Protein AF-K1SZR3-F1 (afdb_monomer_lite)

Radius of gyration: 11.65 Å; chains: 1; bounding box: 30×25×29 Å

Secondary structure (DSSP, 8-state):
-TTT-STTTHHHHHHHHHT----SHHHHHHHHHHHHHHHHH-HHHHHHHHHH--S-HHHHHHHHHHHHH-TTS-HHHHHHHHHT--

Organism: NCBI:txid408170

Structure (mmCIF, N/CA/C/O backbone):
data_AF-K1SZR3-F1
#
_entry.id   AF-K1SZR3-F1
#
loop_
_atom_site.group_PDB
_atom_site.id
_atom_site.type_symbol
_atom_site.label_atom_id
_atom_site.label_alt_id
_atom_site.label_comp_id
_atom_site.label_asym_id
_atom_site.label_entity_id
_atom_site.label_seq_id
_atom_site.pdbx_PDB_ins_code
_atom_site.Cartn_x
_atom_site.Cartn_y
_atom_site.Cartn_z
_atom_site.occupancy
_atom_site.B_iso_or_equiv
_atom_site.auth_seq_id
_atom_site.auth_comp_id
_atom_site.auth_asym_id
_atom_site.auth_atom_id
_atom_site.pdbx_PDB_model_num
ATOM 1 N N . MET A 1 1 ? 1.170 -3.091 -11.534 1.00 71.44 1 MET A N 1
ATOM 2 C CA . MET A 1 1 ? 0.653 -4.124 -10.609 1.00 71.44 1 MET A CA 1
ATOM 3 C C . MET A 1 1 ? -0.468 -4.987 -11.188 1.00 71.44 1 MET A C 1
ATOM 5 O O . MET A 1 1 ? -0.382 -6.190 -11.024 1.00 71.44 1 MET A O 1
ATOM 9 N N . ARG A 1 2 ? -1.483 -4.455 -11.897 1.00 72.62 2 ARG A N 1
ATOM 10 C CA . ARG A 1 2 ? -2.661 -5.242 -12.349 1.00 72.62 2 ARG A CA 1
ATOM 11 C C . ARG A 1 2 ? -2.364 -6.590 -13.035 1.00 72.62 2 ARG A C 1
ATOM 1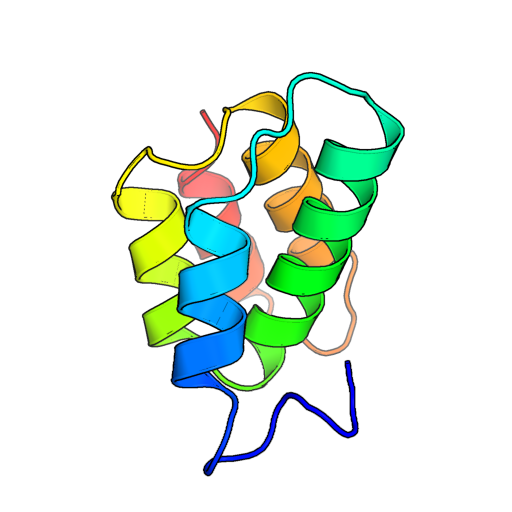3 O O . ARG A 1 2 ? -3.122 -7.524 -12.816 1.00 72.62 2 ARG A O 1
ATOM 20 N N . TYR A 1 3 ? -1.305 -6.672 -13.841 1.00 81.81 3 TYR A N 1
ATOM 21 C CA . TYR A 1 3 ? -0.926 -7.889 -14.576 1.00 81.81 3 TYR A CA 1
ATOM 22 C C . TYR A 1 3 ? -0.111 -8.902 -13.758 1.00 81.81 3 TYR A C 1
ATOM 24 O O . TYR A 1 3 ? -0.030 -10.050 -14.159 1.00 81.81 3 TYR A O 1
ATOM 32 N N . LEU A 1 4 ? 0.487 -8.472 -12.642 1.00 81.56 4 LEU A N 1
ATOM 33 C CA . LEU A 1 4 ? 1.344 -9.302 -11.784 1.00 81.56 4 LEU A CA 1
ATOM 34 C C . LEU A 1 4 ? 0.639 -9.706 -10.481 1.00 81.56 4 LEU A C 1
ATOM 36 O O . LEU A 1 4 ? 0.975 -10.710 -9.878 1.00 81.56 4 LEU A O 1
ATOM 40 N N . LEU A 1 5 ? -0.369 -8.943 -10.048 1.00 87.00 5 LEU A N 1
ATOM 41 C CA . LEU A 1 5 ? -1.248 -9.321 -8.942 1.00 87.00 5 LEU A CA 1
ATOM 42 C C . LEU A 1 5 ? -2.371 -10.240 -9.445 1.00 87.00 5 LEU A C 1
ATOM 44 O O . LEU A 1 5 ? -3.536 -9.825 -9.529 1.00 87.00 5 LEU A O 1
ATOM 48 N N . THR A 1 6 ? -1.989 -11.449 -9.836 1.00 90.06 6 THR A N 1
ATOM 49 C CA . THR A 1 6 ? -2.860 -12.583 -10.178 1.00 90.06 6 THR A CA 1
ATOM 50 C C . THR A 1 6 ? -2.649 -13.699 -9.160 1.00 90.06 6 THR A C 1
ATOM 52 O O . THR A 1 6 ? -1.657 -13.677 -8.439 1.00 90.06 6 THR A O 1
ATOM 55 N N . ASP A 1 7 ? -3.543 -14.682 -9.111 1.00 87.56 7 ASP A N 1
ATOM 56 C CA . ASP A 1 7 ? -3.417 -15.809 -8.172 1.00 87.56 7 ASP A CA 1
ATOM 57 C C . ASP A 1 7 ? -2.128 -16.623 -8.397 1.00 87.56 7 ASP A C 1
ATOM 59 O O . ASP A 1 7 ? -1.613 -17.234 -7.470 1.00 87.56 7 ASP A O 1
ATOM 63 N N . GLU A 1 8 ? -1.584 -16.590 -9.618 1.00 91.44 8 GLU A N 1
ATOM 64 C CA . GLU A 1 8 ? -0.345 -17.280 -9.993 1.00 91.44 8 GLU A CA 1
ATOM 65 C C . GLU A 1 8 ? 0.920 -16.582 -9.471 1.00 91.44 8 GLU A C 1
ATOM 67 O O . GLU A 1 8 ? 1.861 -17.256 -9.073 1.00 91.44 8 GLU A O 1
ATOM 72 N N . PHE A 1 9 ? 0.951 -15.244 -9.455 1.00 91.38 9 PHE A N 1
ATOM 73 C CA . PHE A 1 9 ? 2.173 -14.476 -9.165 1.00 91.38 9 PHE A CA 1
ATOM 74 C C . PHE A 1 9 ? 2.075 -13.599 -7.911 1.00 91.38 9 PHE A C 1
ATOM 76 O O . PHE A 1 9 ? 3.073 -13.019 -7.488 1.00 91.38 9 PHE A O 1
ATOM 83 N N . GLY A 1 10 ? 0.889 -13.453 -7.318 1.00 91.75 10 GLY A N 1
ATOM 84 C CA . GLY A 1 10 ? 0.633 -12.497 -6.240 1.00 91.75 10 GLY A CA 1
ATOM 85 C C . GLY A 1 10 ? 1.496 -12.735 -5.004 1.00 91.75 10 GLY A C 1
ATOM 86 O O . GLY A 1 10 ? 2.079 -11.786 -4.480 1.00 91.75 10 GLY A O 1
ATOM 87 N N . GLU A 1 11 ? 1.625 -13.993 -4.588 1.00 93.75 11 GLU A N 1
ATOM 88 C CA . GLU A 1 11 ? 2.459 -14.393 -3.449 1.00 93.75 11 GLU A CA 1
ATOM 89 C C . GLU A 1 11 ? 3.940 -14.073 -3.684 1.00 93.75 11 GLU A C 1
ATOM 91 O O . GLU A 1 11 ? 4.571 -13.411 -2.854 1.00 93.75 11 GLU A O 1
ATOM 96 N N . ASP A 1 12 ? 4.470 -14.445 -4.851 1.00 94.94 12 ASP A N 1
ATOM 97 C CA . ASP A 1 12 ? 5.861 -14.181 -5.230 1.00 94.94 12 ASP A CA 1
ATOM 98 C C . ASP A 1 12 ? 6.145 -12.679 -5.297 1.00 94.94 12 ASP A C 1
ATOM 100 O O . ASP A 1 12 ? 7.153 -12.198 -4.778 1.00 94.94 12 ASP A O 1
ATOM 104 N N . VAL A 1 13 ? 5.229 -11.906 -5.885 1.00 96.12 13 VAL A N 1
ATOM 105 C CA . VAL A 1 13 ? 5.340 -10.445 -5.950 1.00 96.12 13 VAL A CA 1
ATOM 106 C C . VAL A 1 13 ? 5.407 -9.851 -4.548 1.00 96.12 13 VAL A C 1
ATOM 108 O O . VAL A 1 13 ? 6.258 -9.000 -4.295 1.00 96.12 13 VAL A O 1
ATOM 111 N N . ILE A 1 14 ? 4.541 -10.277 -3.627 1.00 96.81 14 ILE A N 1
ATOM 112 C CA . ILE A 1 14 ? 4.533 -9.744 -2.259 1.00 96.81 14 ILE A CA 1
ATOM 113 C C . ILE A 1 14 ? 5.796 -10.162 -1.502 1.00 96.81 14 ILE A C 1
ATOM 115 O O . ILE A 1 14 ? 6.383 -9.328 -0.815 1.00 96.81 14 ILE A O 1
ATOM 119 N N . SER A 1 15 ? 6.263 -11.399 -1.683 1.00 96.56 15 SER A N 1
ATOM 120 C CA . SER A 1 15 ? 7.527 -11.871 -1.110 1.00 96.56 15 SER A CA 1
ATOM 121 C C . SER A 1 15 ? 8.724 -11.051 -1.599 1.00 96.56 15 SER A C 1
ATOM 123 O O . SER A 1 15 ? 9.576 -10.663 -0.799 1.00 96.56 15 SER A O 1
ATOM 125 N N . ILE A 1 16 ? 8.768 -10.704 -2.888 1.00 96.69 16 ILE A N 1
ATOM 126 C CA . ILE A 1 16 ? 9.804 -9.820 -3.432 1.00 96.69 16 ILE A CA 1
ATOM 127 C C . ILE A 1 16 ? 9.722 -8.442 -2.768 1.00 96.69 16 ILE A C 1
ATOM 129 O O . ILE A 1 16 ? 10.733 -7.949 -2.277 1.00 96.69 16 ILE A O 1
ATOM 133 N N . LEU A 1 17 ? 8.533 -7.831 -2.712 1.00 96.94 17 LEU A N 1
ATOM 134 C CA . LEU A 1 17 ? 8.340 -6.501 -2.116 1.00 96.94 17 LEU A CA 1
ATOM 135 C C . LEU A 1 17 ? 8.764 -6.437 -0.646 1.00 96.94 17 LEU A C 1
ATOM 137 O O . LEU A 1 17 ? 9.330 -5.433 -0.224 1.00 96.94 17 LEU A O 1
ATOM 141 N N . GLU A 1 18 ? 8.498 -7.497 0.115 1.00 97.12 18 GLU A N 1
ATOM 142 C CA . GLU A 1 18 ? 8.868 -7.620 1.526 1.00 97.12 18 GLU A CA 1
ATOM 143 C C . GLU A 1 18 ? 10.388 -7.570 1.756 1.00 97.12 18 GLU A C 1
ATOM 145 O O . GLU A 1 18 ? 10.826 -7.123 2.813 1.00 97.12 18 GLU A O 1
ATOM 150 N N . ASN A 1 19 ? 11.186 -7.988 0.768 1.00 96.12 19 ASN A N 1
ATOM 151 C CA . ASN A 1 19 ? 12.638 -8.146 0.889 1.00 96.12 19 ASN A CA 1
ATOM 152 C C . ASN A 1 19 ? 13.450 -7.099 0.102 1.00 96.12 19 ASN A C 1
ATOM 154 O O . ASN A 1 19 ? 14.674 -7.209 0.013 1.00 96.12 19 ASN A O 1
ATOM 158 N N . ILE A 1 20 ? 12.805 -6.090 -0.493 1.00 96.50 20 ILE A N 1
ATOM 159 C CA . ILE A 1 20 ? 13.509 -5.004 -1.189 1.00 96.50 20 ILE A CA 1
ATOM 160 C C . ILE A 1 20 ? 14.126 -4.037 -0.173 1.00 96.50 20 ILE A C 1
ATOM 162 O O . ILE A 1 20 ? 13.431 -3.495 0.687 1.00 96.50 20 ILE A O 1
ATOM 166 N N . ASP A 1 21 ? 15.416 -3.741 -0.344 1.00 94.56 21 ASP A N 1
ATOM 167 C CA . ASP A 1 21 ? 16.078 -2.650 0.371 1.00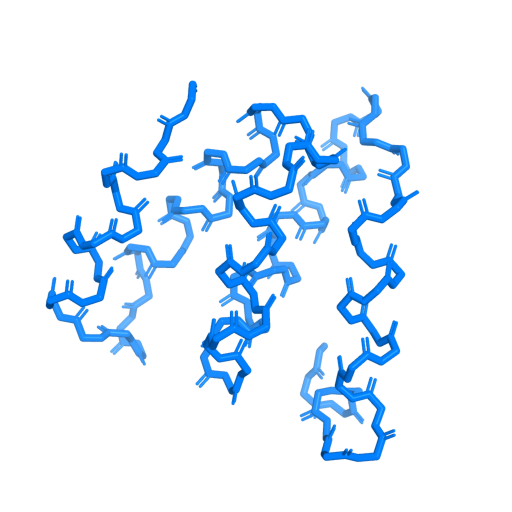 94.56 21 ASP A CA 1
ATOM 168 C C . ASP A 1 21 ? 15.485 -1.297 -0.049 1.00 94.56 21 ASP A C 1
ATOM 170 O O . ASP A 1 21 ? 15.615 -0.852 -1.192 1.00 94.56 21 ASP A O 1
ATOM 174 N N . CYS A 1 22 ? 14.818 -0.646 0.899 1.00 95.19 22 CYS A N 1
ATOM 175 C CA . CYS A 1 22 ? 14.112 0.614 0.706 1.00 95.19 22 CYS A CA 1
ATOM 176 C C . CYS A 1 22 ? 14.911 1.839 1.182 1.00 95.19 22 CYS A C 1
ATOM 178 O O . CYS A 1 22 ? 14.322 2.901 1.386 1.00 95.19 22 CYS A O 1
ATOM 180 N N . THR A 1 23 ? 16.236 1.721 1.335 1.00 92.12 23 THR A N 1
ATOM 181 C CA . THR A 1 23 ? 17.118 2.831 1.748 1.00 92.12 23 THR A CA 1
ATOM 182 C C . THR A 1 23 ? 16.964 4.062 0.846 1.00 92.12 23 THR A C 1
ATOM 184 O O . THR A 1 23 ? 16.923 5.196 1.326 1.00 92.12 23 THR A O 1
ATOM 187 N N . GLU A 1 24 ? 16.814 3.850 -0.463 1.00 95.38 24 GLU A N 1
ATOM 188 C CA . GLU A 1 24 ? 16.605 4.926 -1.430 1.00 95.38 24 GLU A CA 1
ATOM 189 C C . GLU A 1 24 ? 15.136 5.368 -1.495 1.00 95.38 24 GLU A C 1
ATOM 191 O O . GLU A 1 24 ? 14.217 4.564 -1.675 1.00 95.38 24 GLU A O 1
ATOM 196 N N . TYR A 1 25 ? 14.904 6.684 -1.449 1.00 93.38 25 TYR A N 1
ATOM 197 C CA . TYR A 1 25 ? 13.563 7.277 -1.339 1.00 93.38 25 TYR A CA 1
ATOM 198 C C . TYR A 1 25 ? 12.558 6.764 -2.383 1.00 93.38 25 TYR A C 1
ATOM 200 O O . TYR A 1 25 ? 11.410 6.443 -2.062 1.00 93.38 25 TYR A O 1
ATOM 208 N N . TYR A 1 26 ? 12.972 6.707 -3.651 1.00 97.31 26 TYR A N 1
ATOM 209 C CA . TYR A 1 26 ? 12.088 6.284 -4.737 1.00 97.31 26 TYR A CA 1
ATOM 210 C C . TYR A 1 26 ? 11.827 4.779 -4.726 1.00 97.31 26 TYR A C 1
ATOM 212 O O . TYR A 1 26 ? 10.746 4.364 -5.146 1.00 97.31 26 TYR A O 1
ATOM 220 N N . VAL A 1 27 ? 12.760 3.982 -4.200 1.00 97.00 27 VAL A N 1
ATOM 221 C CA . VAL A 1 27 ? 12.568 2.540 -4.016 1.00 97.00 27 VAL A CA 1
ATOM 222 C C . VAL A 1 27 ? 11.515 2.307 -2.939 1.00 97.00 27 VAL A C 1
ATOM 224 O O . VAL A 1 27 ? 10.488 1.692 -3.228 1.00 97.00 27 VAL A O 1
ATOM 227 N N . GLY A 1 28 ? 11.676 2.914 -1.759 1.00 97.56 28 GLY A N 1
ATOM 228 C CA . GLY A 1 28 ? 10.672 2.835 -0.694 1.00 97.56 28 GLY A CA 1
ATOM 229 C C . GLY A 1 28 ? 9.300 3.349 -1.140 1.00 97.56 28 GLY A C 1
ATOM 230 O O . GLY A 1 28 ? 8.266 2.748 -0.864 1.00 97.56 28 GLY A O 1
ATOM 231 N N . MET A 1 29 ? 9.244 4.422 -1.932 1.00 97.69 29 MET A N 1
ATOM 232 C CA . MET A 1 29 ? 7.972 4.913 -2.470 1.00 97.69 29 MET A CA 1
ATOM 233 C C . MET A 1 29 ? 7.320 3.950 -3.475 1.00 97.69 29 MET A C 1
ATOM 235 O O . MET A 1 29 ? 6.091 3.812 -3.463 1.00 97.69 29 MET A O 1
ATOM 239 N N . ALA A 1 30 ? 8.110 3.293 -4.328 1.00 97.81 30 ALA A N 1
ATOM 240 C CA . ALA A 1 30 ? 7.615 2.286 -5.261 1.00 97.81 30 ALA A CA 1
ATOM 241 C C . ALA A 1 30 ? 7.068 1.063 -4.512 1.00 97.81 30 ALA A C 1
ATOM 243 O O . ALA A 1 30 ? 5.944 0.639 -4.788 1.00 97.81 30 ALA A O 1
ATOM 244 N N . VAL A 1 31 ? 7.805 0.568 -3.513 1.00 98.06 31 VAL A N 1
ATOM 245 C CA . VAL A 1 31 ? 7.375 -0.539 -2.645 1.00 98.06 31 VAL A CA 1
ATOM 246 C C . VAL A 1 31 ? 6.106 -0.169 -1.881 1.00 98.06 31 VAL A C 1
ATOM 248 O O . VAL A 1 31 ? 5.139 -0.927 -1.894 1.00 98.06 31 VAL A O 1
ATOM 251 N N . ALA A 1 32 ? 6.035 1.033 -1.307 1.00 98.19 32 ALA A N 1
ATOM 252 C CA . ALA A 1 32 ? 4.847 1.503 -0.599 1.00 98.19 32 ALA A CA 1
ATOM 253 C C . ALA A 1 32 ? 3.595 1.543 -1.492 1.00 98.19 32 ALA A C 1
ATOM 255 O O . ALA A 1 32 ? 2.499 1.181 -1.061 1.00 98.19 32 ALA A O 1
ATOM 256 N N . TRP A 1 33 ? 3.734 1.995 -2.742 1.00 97.62 33 TRP A N 1
ATOM 257 C CA . TRP A 1 33 ? 2.623 1.994 -3.697 1.00 97.62 33 TRP A CA 1
ATOM 258 C C . TRP A 1 33 ? 2.235 0.575 -4.116 1.00 97.62 33 TRP A C 1
ATOM 260 O O . TRP A 1 33 ? 1.049 0.257 -4.176 1.00 97.62 33 TRP A O 1
ATOM 270 N N . ALA A 1 34 ? 3.225 -0.286 -4.350 1.00 97.75 34 ALA A N 1
ATOM 271 C CA . ALA A 1 34 ? 3.009 -1.678 -4.707 1.00 97.75 34 ALA A CA 1
ATOM 272 C C . ALA A 1 34 ? 2.262 -2.435 -3.597 1.00 97.75 34 ALA A C 1
ATOM 274 O O . ALA A 1 34 ? 1.222 -3.021 -3.883 1.00 97.75 34 ALA A O 1
ATOM 275 N N . LEU A 1 35 ? 2.700 -2.332 -2.336 1.00 97.88 35 LEU A N 1
ATOM 276 C CA . LEU A 1 35 ? 2.020 -2.930 -1.179 1.00 97.88 35 LEU A CA 1
ATOM 277 C C . LEU A 1 35 ? 0.592 -2.398 -1.008 1.00 97.88 35 LEU A C 1
ATOM 279 O O . LEU A 1 35 ? -0.322 -3.163 -0.714 1.00 97.88 35 LEU A O 1
ATOM 283 N N . SER A 1 36 ? 0.364 -1.105 -1.256 1.00 97.75 36 SER A N 1
ATOM 284 C CA . SER A 1 36 ? -0.990 -0.541 -1.220 1.00 97.75 36 SER A CA 1
ATOM 285 C C . SER A 1 36 ? -1.922 -1.145 -2.272 1.00 97.75 36 SER A C 1
ATOM 287 O O . SER A 1 36 ? -3.111 -1.302 -1.998 1.00 97.75 36 SER A O 1
ATOM 289 N N . GLU A 1 37 ? -1.427 -1.453 -3.471 1.00 96.88 37 GLU A N 1
ATOM 290 C CA . GLU A 1 37 ? -2.221 -2.136 -4.499 1.00 96.88 37 GLU A CA 1
ATOM 291 C C . GLU A 1 37 ? -2.353 -3.639 -4.201 1.00 96.88 37 GLU A C 1
ATOM 293 O O . GLU A 1 37 ? -3.418 -4.206 -4.451 1.00 96.88 37 GLU A O 1
ATOM 298 N N . SER A 1 38 ? -1.322 -4.273 -3.625 1.00 97.12 38 SER A N 1
ATOM 299 C CA . SER A 1 38 ? -1.366 -5.672 -3.173 1.00 97.12 38 SER A CA 1
ATOM 300 C C . SER A 1 38 ? -2.451 -5.887 -2.126 1.00 97.12 38 SER A C 1
ATOM 302 O O . SER A 1 38 ? -3.217 -6.836 -2.252 1.00 97.12 38 SER A O 1
ATOM 304 N N . PHE A 1 39 ? -2.607 -4.961 -1.174 1.00 97.69 39 PHE A N 1
ATOM 305 C CA . PHE A 1 39 ? -3.614 -5.048 -0.113 1.00 97.69 39 PHE A CA 1
ATOM 306 C C . PHE A 1 39 ? -5.047 -5.222 -0.641 1.00 97.69 39 PHE A C 1
ATOM 308 O O . PHE A 1 39 ? -5.852 -5.915 -0.029 1.00 97.69 39 PHE A O 1
ATOM 315 N N . ILE A 1 40 ? -5.369 -4.621 -1.793 1.00 95.31 40 ILE A N 1
ATOM 316 C CA . ILE A 1 40 ? -6.719 -4.668 -2.379 1.00 95.31 40 ILE A CA 1
ATOM 317 C C . ILE A 1 40 ? -7.098 -6.094 -2.807 1.00 95.31 40 ILE A C 1
ATOM 319 O O . ILE A 1 40 ? -8.271 -6.453 -2.753 1.00 95.31 40 ILE A O 1
ATOM 323 N N . LYS A 1 41 ? -6.127 -6.897 -3.257 1.00 93.31 41 LYS A N 1
ATOM 324 C CA . LYS A 1 41 ? -6.361 -8.263 -3.760 1.00 93.31 41 LYS A CA 1
ATOM 325 C C . LYS A 1 41 ? -5.894 -9.356 -2.798 1.00 93.31 41 LYS A C 1
ATOM 327 O O . LYS A 1 41 ? -6.538 -10.389 -2.700 1.00 93.31 41 LYS A O 1
ATOM 332 N N . PHE A 1 42 ? -4.803 -9.109 -2.085 1.00 96.44 42 PHE A N 1
ATOM 333 C CA . PHE A 1 42 ? -4.109 -10.049 -1.208 1.00 96.44 42 PHE A CA 1
ATOM 334 C C . PHE A 1 42 ? -3.998 -9.447 0.191 1.00 96.44 42 PHE A C 1
ATOM 336 O O . PHE A 1 42 ? -2.905 -9.167 0.692 1.00 96.44 42 PHE A O 1
ATOM 343 N N . ARG A 1 43 ? -5.160 -9.183 0.795 1.00 96.44 43 ARG A N 1
ATOM 344 C CA . ARG A 1 43 ? -5.283 -8.495 2.084 1.00 96.44 43 ARG A CA 1
ATOM 345 C C . ARG A 1 43 ? -4.436 -9.160 3.167 1.00 96.44 43 ARG A C 1
ATOM 347 O O . ARG A 1 43 ? -3.545 -8.512 3.705 1.00 96.44 43 ARG A O 1
ATOM 354 N N . GLU A 1 44 ? -4.694 -10.437 3.449 1.00 96.81 44 GLU A N 1
ATOM 355 C CA . GLU A 1 44 ? -4.022 -11.169 4.534 1.00 96.81 44 GLU A CA 1
ATOM 356 C C . GLU A 1 44 ? -2.509 -11.215 4.328 1.00 96.81 44 GLU A C 1
ATOM 358 O O . GLU A 1 44 ? -1.756 -10.785 5.199 1.00 96.81 44 GLU A O 1
ATOM 363 N N . ARG A 1 45 ? -2.057 -11.601 3.129 1.00 97.12 45 ARG A N 1
ATOM 364 C CA . ARG A 1 45 ? -0.626 -11.668 2.823 1.00 97.12 45 ARG A CA 1
ATOM 365 C C . ARG A 1 45 ? 0.068 -10.311 2.950 1.00 97.12 45 ARG A C 1
ATOM 367 O O . ARG A 1 45 ? 1.188 -10.220 3.437 1.00 97.12 45 ARG A O 1
ATOM 374 N N . THR A 1 46 ? -0.602 -9.227 2.559 1.00 97.31 46 THR A N 1
ATOM 375 C CA . THR A 1 46 ? -0.047 -7.874 2.718 1.00 97.31 46 THR A CA 1
ATOM 376 C C . THR A 1 46 ? 0.018 -7.452 4.190 1.00 97.31 46 THR A C 1
ATOM 378 O O . THR A 1 46 ? 0.944 -6.745 4.584 1.00 97.31 46 THR A O 1
ATOM 381 N N . LEU A 1 47 ? -0.932 -7.883 5.025 1.00 97.19 47 LEU A N 1
ATOM 382 C CA . LEU A 1 47 ? -0.889 -7.626 6.467 1.00 97.19 47 LEU A CA 1
ATOM 383 C C . LEU A 1 47 ? 0.263 -8.358 7.151 1.00 97.19 47 LEU A C 1
ATOM 385 O O . LEU A 1 47 ? 0.905 -7.771 8.020 1.00 97.19 47 LEU A O 1
ATOM 389 N N . GLU A 1 48 ? 0.569 -9.586 6.730 1.00 96.94 48 GLU A N 1
ATOM 390 C CA . GLU A 1 48 ? 1.733 -10.327 7.227 1.00 96.94 48 GLU A CA 1
ATOM 391 C C . GLU A 1 48 ? 3.035 -9.548 7.006 1.00 96.94 48 GLU A C 1
ATOM 393 O O . GLU A 1 48 ? 3.846 -9.455 7.925 1.00 96.94 48 GLU A O 1
ATOM 398 N N . VAL A 1 49 ? 3.195 -8.896 5.846 1.00 97.00 49 VAL A N 1
ATOM 399 C CA . VAL A 1 49 ? 4.352 -8.023 5.563 1.00 97.00 49 VAL A CA 1
ATOM 400 C C . VAL A 1 49 ? 4.436 -6.850 6.546 1.00 97.00 49 VAL A C 1
ATOM 402 O O . VAL A 1 49 ? 5.521 -6.486 6.998 1.00 97.00 49 VAL A O 1
ATOM 405 N N . PHE A 1 50 ? 3.305 -6.246 6.921 1.00 96.19 50 PHE A N 1
ATOM 406 C CA . PHE A 1 50 ? 3.301 -5.147 7.896 1.00 96.19 50 PHE A CA 1
ATOM 407 C C . PHE A 1 50 ? 3.603 -5.607 9.326 1.00 96.19 50 PHE A C 1
ATOM 409 O O . PHE A 1 50 ? 4.061 -4.801 10.143 1.00 96.19 50 PHE A O 1
ATOM 416 N N . SER A 1 51 ? 3.347 -6.879 9.634 1.00 93.00 51 SER A N 1
ATOM 417 C CA . SER A 1 51 ? 3.634 -7.493 10.931 1.00 93.00 51 SER A CA 1
ATOM 418 C C . SER A 1 51 ? 5.029 -8.119 11.021 1.00 93.00 51 SER A C 1
ATOM 420 O O . SER A 1 51 ? 5.544 -8.237 12.130 1.00 93.00 51 SER A O 1
ATOM 422 N N . SER A 1 52 ? 5.660 -8.490 9.900 1.00 92.06 52 SER A N 1
ATOM 423 C CA . SER A 1 52 ? 6.985 -9.134 9.892 1.00 92.06 52 SER A CA 1
ATOM 424 C C . SER A 1 52 ? 8.116 -8.189 10.294 1.00 92.06 52 SER A C 1
ATOM 426 O O . SER A 1 52 ? 9.120 -8.617 10.857 1.00 92.06 52 SER A O 1
ATOM 428 N N . GLY A 1 53 ? 7.945 -6.891 10.034 1.00 89.69 53 GLY A N 1
ATOM 429 C CA . GLY A 1 53 ? 8.938 -5.863 10.332 1.00 89.69 53 GLY A CA 1
ATOM 430 C C . GLY A 1 53 ? 10.063 -5.744 9.300 1.00 89.69 53 GLY A C 1
ATOM 431 O O . GLY A 1 53 ? 10.939 -4.905 9.500 1.00 89.69 53 GLY A O 1
ATOM 432 N N . ASN A 1 54 ? 10.009 -6.517 8.209 1.00 92.62 54 ASN A N 1
ATOM 433 C CA . ASN A 1 54 ? 11.026 -6.548 7.148 1.00 92.62 54 ASN A CA 1
ATOM 434 C C . ASN A 1 54 ? 11.072 -5.260 6.312 1.00 92.62 54 ASN A C 1
ATOM 436 O O . ASN A 1 54 ? 12.140 -4.802 5.918 1.00 92.62 54 ASN A O 1
ATOM 440 N N . VAL A 1 55 ? 9.916 -4.634 6.087 1.00 95.25 55 VAL A N 1
ATOM 441 C CA . VAL A 1 55 ? 9.825 -3.318 5.439 1.00 95.25 55 VAL A CA 1
ATOM 442 C C . VAL A 1 55 ? 10.173 -2.238 6.465 1.00 95.25 55 VAL A C 1
ATOM 444 O O . VAL A 1 55 ? 9.770 -2.344 7.620 1.00 95.25 55 VAL A O 1
ATOM 447 N N . ASP A 1 56 ? 10.886 -1.176 6.096 1.00 95.50 56 ASP A N 1
ATOM 448 C CA . ASP A 1 56 ? 11.183 -0.089 7.036 1.00 95.50 56 ASP A CA 1
ATOM 449 C C . ASP A 1 56 ? 9.918 0.715 7.415 1.00 95.50 56 ASP A C 1
ATOM 451 O O . ASP A 1 56 ? 8.909 0.737 6.699 1.00 95.50 56 ASP A O 1
ATOM 455 N N . ALA A 1 57 ? 9.961 1.409 8.556 1.00 96.38 57 ALA A N 1
ATOM 456 C CA . ALA A 1 57 ? 8.806 2.144 9.074 1.00 96.38 57 ALA A CA 1
ATOM 457 C C . ALA A 1 57 ? 8.322 3.256 8.124 1.00 96.38 57 ALA A C 1
ATOM 459 O O . ALA A 1 57 ? 7.115 3.478 7.996 1.00 96.38 57 ALA A O 1
ATOM 460 N N . ALA A 1 58 ? 9.229 3.942 7.420 1.00 97.00 58 ALA A N 1
ATOM 461 C CA . ALA A 1 58 ? 8.851 5.016 6.508 1.00 97.00 58 ALA A CA 1
ATOM 462 C C . ALA A 1 58 ? 8.107 4.464 5.285 1.00 97.00 58 ALA A C 1
ATOM 464 O O . ALA A 1 58 ? 7.077 5.023 4.891 1.00 97.00 58 ALA A O 1
ATOM 465 N N . THR A 1 59 ? 8.577 3.354 4.719 1.00 98.06 59 THR A N 1
ATOM 466 C CA . THR A 1 59 ? 7.915 2.660 3.607 1.00 98.06 59 THR A CA 1
ATOM 467 C C . THR A 1 59 ? 6.564 2.083 4.028 1.00 98.06 59 THR A C 1
ATOM 469 O O . THR A 1 59 ? 5.556 2.348 3.364 1.00 98.06 59 THR A O 1
ATOM 472 N N . GLN A 1 60 ? 6.485 1.394 5.171 1.00 98.06 60 GLN A N 1
ATOM 473 C CA . GLN A 1 60 ? 5.222 0.853 5.693 1.00 98.06 60 GLN A CA 1
ATOM 474 C C . GLN A 1 60 ? 4.189 1.950 5.956 1.00 98.06 60 GLN A C 1
ATOM 476 O O . GLN A 1 60 ? 3.048 1.858 5.500 1.00 98.06 60 GLN A O 1
ATOM 481 N N . ASN A 1 61 ? 4.574 3.029 6.636 1.00 98.06 61 ASN A N 1
ATOM 482 C CA . ASN A 1 61 ? 3.649 4.115 6.948 1.00 98.06 61 ASN A CA 1
ATOM 483 C C . ASN A 1 61 ? 3.119 4.809 5.689 1.00 98.06 61 ASN A C 1
ATOM 485 O O . ASN A 1 61 ? 1.956 5.224 5.662 1.00 98.06 61 ASN A O 1
ATOM 489 N N . ARG A 1 62 ? 3.939 4.912 4.634 1.00 98.12 62 ARG A N 1
ATOM 490 C CA . ARG A 1 62 ? 3.505 5.407 3.319 1.00 98.12 62 ARG A CA 1
ATOM 491 C C . ARG A 1 62 ? 2.542 4.438 2.642 1.00 98.12 62 ARG A C 1
ATOM 493 O O . ARG A 1 62 ? 1.559 4.903 2.068 1.00 98.12 62 ARG A O 1
ATOM 500 N N . ALA A 1 63 ? 2.790 3.130 2.715 1.00 98.31 63 ALA A N 1
ATOM 501 C CA . ALA A 1 63 ? 1.877 2.119 2.183 1.00 98.31 63 ALA A CA 1
ATOM 502 C C . ALA A 1 63 ? 0.510 2.218 2.872 1.00 98.31 63 ALA A C 1
ATOM 504 O O . ALA A 1 63 ? -0.511 2.357 2.203 1.00 98.31 63 ALA A O 1
ATOM 505 N N . ILE A 1 64 ? 0.501 2.276 4.207 1.00 98.38 64 ILE A N 1
ATOM 506 C CA . ILE A 1 64 ? -0.709 2.454 5.019 1.00 98.38 64 ILE A CA 1
ATOM 507 C C . ILE A 1 64 ? -1.435 3.746 4.641 1.00 98.38 64 ILE A C 1
ATOM 509 O O . ILE A 1 64 ? -2.653 3.737 4.476 1.00 98.38 64 ILE A O 1
ATOM 513 N N . GLN A 1 65 ? -0.716 4.859 4.473 1.00 98.50 65 GLN A N 1
ATOM 514 C CA . GLN A 1 65 ? -1.338 6.113 4.045 1.00 98.50 65 GLN A CA 1
ATOM 515 C C . GLN A 1 65 ? -2.047 5.952 2.692 1.00 98.50 65 GLN A C 1
ATOM 517 O O . GLN A 1 65 ? -3.207 6.330 2.564 1.00 98.50 65 GLN A O 1
ATOM 522 N N . LYS A 1 66 ? -1.399 5.311 1.713 1.00 98.19 66 LYS A N 1
ATOM 523 C CA . LYS A 1 66 ? -1.984 5.059 0.386 1.00 98.19 66 LYS A CA 1
ATOM 524 C C . LYS A 1 66 ? -3.199 4.127 0.435 1.00 98.19 66 LYS A C 1
ATOM 526 O O . LYS A 1 66 ? -4.181 4.386 -0.258 1.00 98.19 66 LYS A O 1
ATOM 531 N N . ILE A 1 67 ? -3.173 3.100 1.289 1.00 98.25 67 ILE A N 1
ATOM 532 C CA . ILE A 1 67 ? -4.327 2.219 1.535 1.00 98.25 67 ILE A CA 1
ATOM 533 C C . ILE A 1 67 ? -5.505 3.042 2.070 1.00 98.25 67 ILE A C 1
ATOM 535 O O . ILE A 1 67 ? -6.633 2.895 1.600 1.00 98.25 67 ILE A O 1
ATOM 539 N N . ARG A 1 68 ? -5.241 3.950 3.015 1.00 98.12 68 ARG A N 1
ATOM 540 C CA . ARG A 1 68 ? -6.263 4.815 3.622 1.00 98.12 68 ARG A CA 1
ATOM 541 C C . ARG A 1 68 ? -6.863 5.820 2.643 1.00 98.12 68 ARG A C 1
ATOM 543 O O . ARG A 1 68 ? -8.071 6.052 2.689 1.00 98.12 68 ARG A O 1
ATOM 550 N N . ASP A 1 69 ? -6.052 6.352 1.738 1.00 97.88 69 ASP A N 1
ATOM 551 C CA . ASP A 1 69 ? -6.493 7.308 0.716 1.00 97.88 69 ASP A CA 1
ATOM 552 C C . ASP A 1 69 ? -7.258 6.624 -0.439 1.00 97.88 69 ASP A C 1
ATOM 554 O O . ASP A 1 69 ? -7.889 7.288 -1.262 1.00 97.88 69 ASP A O 1
ATOM 558 N N . SER A 1 70 ? -7.236 5.288 -0.513 1.00 96.81 70 SER A N 1
ATOM 559 C CA . SER A 1 70 ? -7.923 4.521 -1.552 1.00 96.81 70 SER A CA 1
ATOM 560 C C . SER A 1 70 ? -9.434 4.438 -1.318 1.00 96.81 70 SER A C 1
ATOM 562 O O . SER A 1 70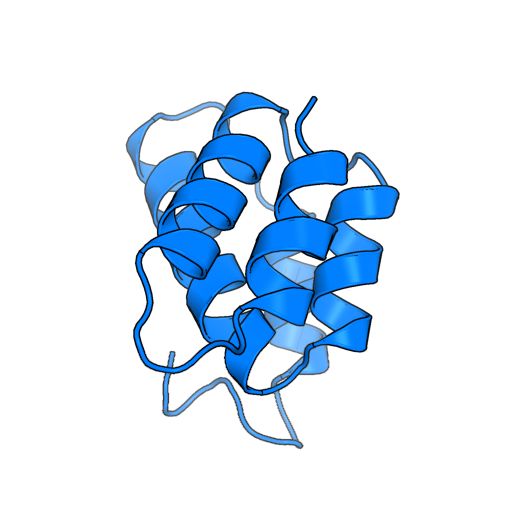 ? -9.906 4.028 -0.258 1.00 96.81 70 SER A O 1
ATOM 564 N N . TYR A 1 71 ? -10.224 4.721 -2.356 1.00 96.38 71 TYR A N 1
ATOM 565 C CA . TYR A 1 71 ? -11.671 4.452 -2.366 1.00 96.38 71 TYR A CA 1
ATOM 566 C C . TYR A 1 71 ? -12.016 2.961 -2.510 1.00 96.38 71 TYR A C 1
ATOM 568 O O . TYR A 1 71 ? -13.170 2.581 -2.353 1.00 96.38 71 TYR A O 1
ATOM 576 N N . ARG A 1 72 ? -11.029 2.111 -2.828 1.00 96.06 72 ARG A N 1
ATOM 577 C CA . ARG A 1 72 ? -11.207 0.664 -3.046 1.00 96.06 72 ARG A CA 1
ATOM 578 C C . ARG A 1 72 ? -11.088 -0.161 -1.757 1.00 96.06 72 AR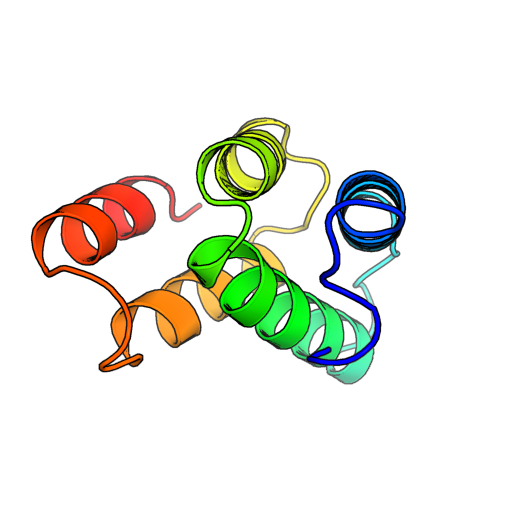G A C 1
ATOM 580 O O . ARG A 1 72 ? -11.153 -1.381 -1.820 1.00 96.06 72 ARG A O 1
ATOM 587 N N . VAL A 1 73 ? -10.875 0.492 -0.615 1.00 97.44 73 VAL A N 1
ATOM 588 C CA . VAL A 1 73 ? -10.656 -0.145 0.690 1.00 97.44 73 VAL A CA 1
ATOM 589 C C . VAL A 1 73 ? -11.751 0.299 1.658 1.00 97.44 73 VAL A C 1
ATOM 591 O O . VAL A 1 73 ? -12.114 1.476 1.676 1.00 97.44 73 VAL A O 1
ATOM 594 N N . SER A 1 74 ? -12.276 -0.638 2.448 1.00 97.56 74 SER A N 1
ATOM 595 C CA . SER A 1 74 ? -13.342 -0.386 3.423 1.00 97.56 74 SER A CA 1
ATOM 596 C C . SER A 1 74 ? -12.867 0.489 4.589 1.00 97.56 74 SER A C 1
ATOM 598 O O . SER A 1 74 ? -11.700 0.437 4.974 1.00 97.56 74 SER A O 1
ATOM 600 N N . ASP A 1 75 ? -13.763 1.261 5.208 1.00 97.69 75 ASP A N 1
ATOM 601 C CA . ASP A 1 75 ? -13.394 2.114 6.350 1.00 97.69 75 ASP A CA 1
ATOM 602 C C . ASP A 1 75 ? -12.881 1.309 7.555 1.00 97.69 75 ASP A C 1
ATOM 604 O O . ASP A 1 75 ? -11.972 1.759 8.256 1.00 97.69 75 ASP A O 1
ATOM 608 N N . SER A 1 76 ? -13.396 0.091 7.760 1.00 97.44 76 SER A N 1
ATOM 609 C CA . SER A 1 76 ? -12.897 -0.825 8.791 1.00 97.44 76 SER A CA 1
ATOM 610 C C . SER A 1 76 ? -11.459 -1.259 8.521 1.00 97.44 76 SER A C 1
ATOM 612 O O . SER A 1 76 ? -10.636 -1.239 9.434 1.00 97.44 76 SER A O 1
ATOM 614 N N . ASP A 1 77 ? -11.123 -1.586 7.270 1.00 97.81 77 ASP A N 1
ATOM 615 C CA . ASP A 1 77 ? -9.748 -1.929 6.904 1.00 97.81 77 ASP A CA 1
ATOM 616 C C . ASP A 1 77 ? -8.821 -0.725 7.023 1.00 97.81 77 ASP A C 1
ATOM 618 O O . ASP A 1 77 ? -7.710 -0.862 7.526 1.00 97.81 77 ASP A O 1
ATOM 622 N N . LYS A 1 78 ? -9.279 0.471 6.638 1.00 98.25 78 LYS A N 1
ATOM 623 C CA . LYS A 1 78 ? -8.509 1.713 6.808 1.00 98.25 78 LYS A CA 1
ATOM 624 C C . LYS A 1 78 ? -8.191 1.992 8.271 1.00 98.25 78 LYS A C 1
ATOM 626 O O . LYS A 1 78 ? -7.072 2.407 8.578 1.00 98.25 78 LYS A O 1
ATOM 631 N N . ALA A 1 79 ? -9.161 1.791 9.162 1.00 97.94 79 ALA A N 1
ATOM 632 C CA . ALA A 1 79 ? -8.964 1.928 10.600 1.00 97.94 79 ALA A CA 1
ATOM 633 C C . ALA A 1 79 ? -7.980 0.873 11.126 1.00 97.94 79 ALA A C 1
ATOM 635 O O . ALA A 1 79 ? -7.078 1.214 11.890 1.00 97.94 79 ALA A O 1
ATOM 636 N N . PHE A 1 80 ? -8.108 -0.373 10.661 1.00 97.62 80 PHE A N 1
ATOM 637 C CA . PHE A 1 80 ? -7.225 -1.471 11.036 1.00 97.62 80 PHE A CA 1
ATOM 638 C C . PHE A 1 80 ? -5.779 -1.233 10.592 1.00 97.62 80 PHE A C 1
ATOM 640 O O . PHE A 1 80 ? -4.889 -1.199 11.429 1.00 97.62 80 PHE A O 1
ATOM 647 N N . VAL A 1 81 ? -5.513 -0.970 9.308 1.00 97.44 81 VAL A N 1
ATOM 648 C CA . VAL A 1 81 ? -4.128 -0.742 8.851 1.00 97.44 81 VAL A CA 1
ATOM 649 C C . VAL A 1 81 ? -3.496 0.483 9.510 1.00 97.44 81 VAL A C 1
ATOM 651 O O . VAL A 1 81 ? -2.280 0.549 9.654 1.00 97.44 81 VAL A O 1
ATOM 654 N N . ASN A 1 82 ? -4.298 1.457 9.951 1.00 97.44 82 ASN A N 1
ATOM 655 C CA . ASN A 1 82 ? -3.783 2.616 10.667 1.00 97.44 82 ASN A CA 1
ATOM 656 C C . ASN A 1 82 ? -3.229 2.270 12.056 1.00 97.44 82 ASN A C 1
ATOM 658 O O . ASN A 1 82 ? -2.319 2.962 12.509 1.00 97.44 82 ASN A O 1
ATOM 662 N N . SER A 1 83 ? -3.747 1.233 12.722 1.00 96.69 83 SER A N 1
ATOM 663 C CA . SER A 1 83 ? -3.203 0.778 14.009 1.00 96.69 83 SER A CA 1
ATOM 664 C C . SER A 1 83 ? -1.854 0.066 13.861 1.00 96.69 83 SER A C 1
ATOM 666 O O . SER A 1 83 ? -1.150 -0.096 14.851 1.00 96.69 83 SER A O 1
ATOM 668 N N . LEU A 1 84 ? -1.472 -0.304 12.633 1.00 95.56 84 LEU A N 1
ATOM 669 C CA . LEU A 1 84 ? -0.207 -0.966 12.304 1.00 95.56 84 LEU A CA 1
ATOM 670 C C . LEU A 1 84 ? 0.922 0.013 11.936 1.00 95.56 84 LEU A C 1
ATOM 672 O O . LEU A 1 84 ? 1.993 -0.426 11.515 1.00 95.56 84 LEU A O 1
ATOM 676 N N . LYS A 1 85 ? 0.706 1.333 12.026 1.00 94.94 85 LYS A N 1
ATOM 677 C CA . LYS A 1 85 ? 1.785 2.311 11.802 1.00 94.94 85 LYS A CA 1
ATOM 678 C C . LYS A 1 85 ? 2.879 2.155 12.866 1.00 94.94 85 LYS A C 1
ATOM 680 O O . LYS A 1 85 ? 2.575 1.868 14.021 1.00 94.94 85 LYS A O 1
ATOM 685 N N . ARG A 1 86 ? 4.134 2.365 12.464 1.00 92.94 86 ARG A N 1
ATOM 686 C CA . ARG A 1 86 ? 5.329 2.250 13.318 1.00 92.94 86 ARG A CA 1
ATOM 687 C C . ARG A 1 86 ? 6.089 3.563 13.416 1.00 92.94 86 ARG A C 1
ATOM 689 O O . ARG A 1 86 ? 6.071 4.317 12.420 1.00 92.94 86 ARG A O 1
#

Sequence (86 aa):
MRYLLTDEFGEDVISILENIDCTEYYVGMAVAWALSESFIKFRERTLEVFSSGNVDAATQNRAIQKIRDSYRVSDSDKAFVNSLKR

pLDDT: mean 95.15, std 4.83, range [71.44, 98.5]

Foldseek 3Di:
DVVQCDPVRLLVQLVVLLQDDCPDPVNLLVSLCVLLVSCLRPVVSSVVSLVVCSRDLVSLVSSLVSNLVDPSHDPVVNVVSVVSHD

=== Feature glossary ===
The record interleaves many kinds of information about one protein. Here is each kind framed as the question it answers.

Q: Are the domains correctly placed relative to each other?
A: Predicted aligned error is AlphaFold's pairwise confidence. Unlike pLDDT (per-residue), PAE is per-residue-pair and captures whether two parts of the structure are correctly placed relative to each other. Units are ångströms of expected positional error.

Q: Which residues are in helices, strands, or loops?
A: Eight-state secondary structure (DSSP): H is the canonical α-helix, G the tighter 3₁₀-helix, I the wider π-helix; E/B are β-structure, T and S are turns and bends, and '-' is everything else. DSSP derives these from the pattern of main-chain N–H···O=C hydrogen bonds, not from the sequence.

Q: What if only a Cα trace is available?
A: P-SEA three-state annotation labels each residue as helix, strand, or coil based purely on the geometry of the Cα trace. It serves as a fallback when the full backbone (and thus DSSP) is unavailable.

Q: What are the backbone torsion angles?
A: φ (phi) and ψ (psi) are the two rotatable backbone dihedrals per residue: φ is the C(i-1)–N–Cα–C torsion, ψ is the N–Cα–C–N(i+1) torsion, both in degrees on (−180°, 180°]. α-helical residues cluster near (−60°, −45°); β-strand residues near (−120°, +130°). A Ramachandran plot is simply a scatter of (φ, ψ) for every residue.

Q: What known structures does this most resemble?
A: Structural nearest neighbors (via Foldseek easy-search vs the PDB). Reported per hit: target PDB id, E-value, and alignment TM-score. A TM-score above ~0.5 is the conventional threshold for 'same fold'.

Q: What family and function is it annotated with?
A: Database cross-references. InterPro integrates a dozen domain/family signature databases into unified entries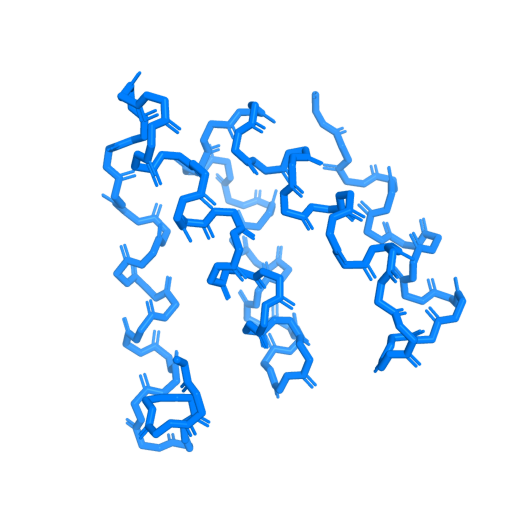 with residue-range hits. GO terms attach function/process/location labels with evidence codes. CATH codes position the fold in a four-level structural taxonomy. Organism is the NCBI-taxonomy species name.

Q: Which residues are buried vs exposed?
A: Solvent accessibility: the surface area of each residue that a 1.4 Å water probe can touch, in Å². When only backbone atoms are present the absolute values are lower than full-atom SASA (side chains contribute most of the area) and are flagged as backbone-only.

Q: What do the diagnostic plots show?
A: Three diagnostic plots accompany the record. The Cα contact map visualizes the tertiary structure as a 2D adjacency matrix (8 Å cutoff, sequence-local contacts suppressed). The Ramachandran plot shows the distribution of backbone (φ, ψ) torsions, with points in the α and β basins reflecting secondary structure content. The 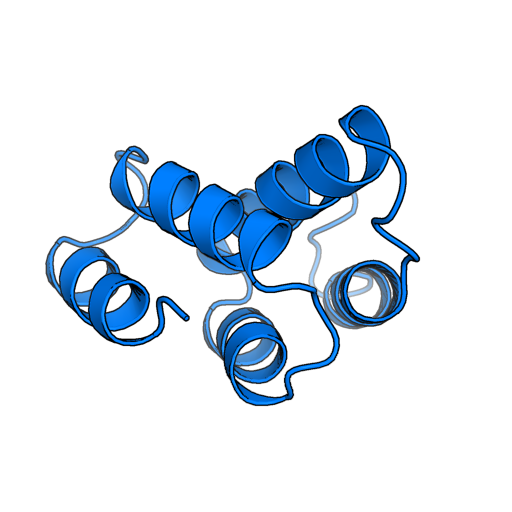PAE plot shows AlphaFold's inter-residue confidence as a color matrix.

Q: What is the amino-acid chain?
A: The amino-acid sequence is the protein's primary structure: the linear order of residues from the N-terminus to the C-terminus, written in one-letter code. Everything else here — the 3D coordinates, the secondary structure, the domain annotations — is ultimately a consequence of this string.

Q: What do the rendered images show?
A: The six renders are orthographic views along the three Cartesian axes in both directions. Representation (cartoon, sticks, or surface) and color scheme (sequence-rainbow or by-chain) vary across proteins so the training set covers all the common visualization conventions.

Q: Where is each backbone atom in 3D?
A: The mmCIF table is the protein's shape written out atom by atom. For each backbone N, Cα, C, and carbonyl O, it records an (x, y, z) coordinate triple in Å plus the residue type, chain letter, and residue number.

Q: How mobile is each atom in the crystal?
A: For experimental (PDB) structures, the B-factor (temperature factor) quantifies the positional spread of each atom in the crystal — a combination of thermal vibration and static disorder — in units of Å². High B-factors mark flexible loops or poorly resolved regions; low B-factors mark the rigid, well-ordered core.

Q: How big and how compact is the whole molecule?
A: Three whole-structure scalars: the radius of gyration (RMS distance of Cα from centroid, in Å), the count of Cα–Cα contacts (pairs closer than 8 Å and separated by more than four residues in sequence — i.e. tertiary, not local, contacts), and the bounding-box dimensions. Together they distinguish compact globular folds from extended fibres or disordered chains.

Q: What does the local fold look like, residue by residue?
A: A 3Di character summarizes, for each residue, the relative orientation of the Cα frame of its nearest spatial neighbor. Because it encodes fold topology rather than chemistry, 3Di alignments detect remote structural similarity that sequence alignment misses.

Q: How confident is the AlphaFold model at each residue?
A: For AlphaFold models, the B-factor field carries pLDDT — the model's own estimate of local accuracy on a 0–100 scale. Regions with pLDDT<50 should be treated as essentially unmodeled; they often correspond to intrinsically disordered segments.